Protein AF-A0A164V839-F1 (afdb_monomer_lite)

InterPro domains:
  IPR001932 PPM-type phosphatase-like domain [PS51746] (1-172)
  IPR036457 PPM-type phosphatase-like domain superfamily [SSF81606] (7-172)
  IPR039123 Protein phosphatase PTC7 homolog [PTHR12320] (7-172)

Sequence (172 aa):
LDLAVQVGEDAYFIRENAMGVADGVGGWARSRKHSSDPYTPSARISRGLMHFCSSAFSSSSYPQYLSPPPPHPPDFALPTAESADPESTISEEDGLRVQVAHLGDCALYQFRPGVGLVFRSEEMVHSFNHPVQLGPHSKTTPLNDARPYSIPVRRHDVLVLASDGVSDNLWD

Radius of gyration: 20.82 Å; chains: 1; bounding box: 54×48×58 Å

pLDDT: mean 80.06, std 21.2, range [29.89, 98.25]

Secondary structure (DSSP, 8-state):
--SSEEETTEEEEE-SS-EEEE---GGGGGG-SS---SS-HHHHHHHHHHHHHHHHHTTS---GGGPPPP----------S----TT------S--EEEEEE-SS-EEEEEETTTEEEEEPPP-EEETTEE---STT----HHHHPEEEEEE--TT-EEEEE-HHHHTT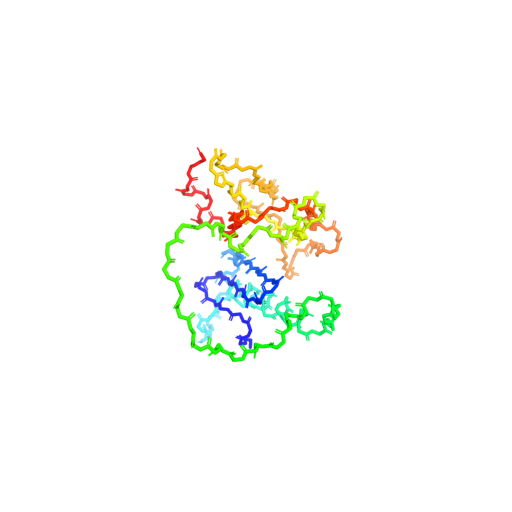---

Foldseek 3Di:
DPQWDFDQLKIKHDDPQDIDIDHQQCVQQVPPPPDPDPHTPSSCVNRVVRNVVSVVVVPDDPPPPPDDPPDDDDDDDDDDDDDDDPPPDDPPDDDDWDKDFAFAAKKKWKQDPPPGTDDIDDGAAPDVSHTGDDDPPHPDDSVPGTDIDTGDDDPPIDIDIGDVVVVVPDDD

Structure (mmCIF, N/CA/C/O backbone):
data_AF-A0A164V839-F1
#
_entry.id   AF-A0A164V839-F1
#
loop_
_atom_site.group_PDB
_atom_site.id
_atom_site.type_symbol
_atom_site.label_atom_id
_atom_site.label_alt_id
_atom_site.label_comp_id
_atom_site.label_asym_id
_atom_site.label_entity_id
_atom_site.label_seq_id
_atom_site.pdbx_PDB_ins_code
_atom_site.Cartn_x
_atom_site.Cartn_y
_atom_site.Cartn_z
_atom_site.occupancy
_atom_site.B_iso_or_equiv
_atom_site.auth_seq_id
_atom_site.auth_comp_id
_atom_site.auth_asym_id
_atom_site.auth_atom_id
_atom_site.pdbx_PDB_model_num
ATOM 1 N N . LEU A 1 1 ? 4.831 -16.517 -9.792 1.00 77.88 1 LEU A N 1
ATOM 2 C CA . LEU A 1 1 ? 4.375 -15.482 -8.839 1.00 77.88 1 LEU A CA 1
ATOM 3 C C . LEU A 1 1 ? 2.868 -15.637 -8.607 1.00 77.88 1 LEU A C 1
ATOM 5 O O . LEU A 1 1 ? 2.085 -14.828 -9.074 1.00 77.88 1 LEU A O 1
ATOM 9 N N . ASP A 1 2 ? 2.435 -16.714 -7.966 1.00 91.06 2 ASP A N 1
ATOM 10 C CA . ASP A 1 2 ? 1.021 -17.083 -7.749 1.00 91.06 2 ASP A CA 1
ATOM 11 C C . ASP A 1 2 ? 0.462 -16.634 -6.386 1.00 91.06 2 ASP A C 1
ATOM 13 O O . ASP A 1 2 ? -0.743 -16.506 -6.229 1.00 91.06 2 ASP A O 1
ATOM 17 N N . LEU A 1 3 ? 1.332 -16.307 -5.427 1.00 94.19 3 LEU A N 1
ATOM 18 C CA . LEU A 1 3 ? 0.947 -15.804 -4.096 1.00 94.19 3 LEU A CA 1
ATOM 19 C C . LEU A 1 3 ? 0.473 -14.335 -4.040 1.00 94.19 3 LEU A C 1
ATOM 21 O O . LEU A 1 3 ? 0.302 -13.800 -2.943 1.00 94.19 3 LEU A O 1
ATOM 25 N N . ALA A 1 4 ? 0.327 -13.676 -5.189 1.00 96.56 4 ALA A N 1
ATOM 26 C CA . ALA A 1 4 ? -0.133 -12.294 -5.300 1.00 96.56 4 ALA A CA 1
ATOM 27 C C . ALA A 1 4 ? -1.030 -12.121 -6.528 1.00 96.56 4 ALA A C 1
ATOM 29 O O . ALA A 1 4 ? -0.784 -12.715 -7.587 1.00 96.56 4 ALA A O 1
ATOM 30 N N . VAL A 1 5 ? -2.039 -11.270 -6.377 1.00 96.69 5 VAL A N 1
ATOM 31 C CA . VAL A 1 5 ? -2.978 -10.885 -7.428 1.00 96.69 5 VAL A CA 1
ATOM 32 C C . VAL A 1 5 ? -2.507 -9.569 -8.025 1.00 96.69 5 VAL A C 1
ATOM 34 O O . VAL A 1 5 ? -2.128 -8.657 -7.299 1.00 96.69 5 VAL A O 1
ATOM 37 N N . GLN A 1 6 ? -2.512 -9.485 -9.351 1.00 95.44 6 GLN A N 1
ATOM 38 C CA . GLN A 1 6 ? -2.150 -8.274 -10.077 1.00 95.44 6 GLN A CA 1
ATOM 39 C C . GLN A 1 6 ? -3.406 -7.644 -10.678 1.00 95.44 6 GLN A C 1
ATOM 41 O O . GLN A 1 6 ? -4.223 -8.356 -11.266 1.00 95.44 6 GLN A O 1
ATOM 46 N N . VAL A 1 7 ? -3.533 -6.324 -10.562 1.00 94.75 7 VAL A N 1
ATOM 47 C CA . VAL A 1 7 ? -4.650 -5.536 -11.092 1.00 94.75 7 VAL A CA 1
ATOM 48 C C . VAL A 1 7 ? -4.065 -4.322 -11.806 1.00 94.75 7 VAL A C 1
ATOM 50 O O . VAL A 1 7 ? -3.633 -3.368 -11.177 1.00 94.75 7 VAL A O 1
ATOM 53 N N . GLY A 1 8 ? -3.999 -4.366 -13.138 1.00 92.81 8 GLY A N 1
ATOM 54 C CA . GLY A 1 8 ? -3.266 -3.344 -13.888 1.00 92.81 8 GLY A CA 1
ATOM 55 C C . GLY A 1 8 ? -1.774 -3.366 -13.539 1.00 92.81 8 GLY A C 1
ATOM 56 O O . GLY A 1 8 ? -1.121 -4.403 -13.716 1.00 92.81 8 GLY A O 1
ATOM 57 N N . GLU A 1 9 ? -1.252 -2.230 -13.072 1.00 94.06 9 GLU A N 1
ATOM 58 C CA . GLU A 1 9 ? 0.125 -2.093 -12.576 1.00 94.06 9 GLU A CA 1
ATOM 59 C C . GLU A 1 9 ? 0.238 -2.305 -11.061 1.00 94.06 9 GLU A C 1
ATOM 61 O O . GLU A 1 9 ? 1.348 -2.517 -10.571 1.00 94.06 9 GLU A O 1
ATOM 66 N N . ASP A 1 10 ? -0.888 -2.386 -10.356 1.00 96.38 10 ASP A N 1
ATOM 67 C CA . ASP A 1 10 ? -0.947 -2.652 -8.923 1.00 96.38 10 ASP A CA 1
ATOM 68 C C . ASP A 1 10 ? -0.903 -4.151 -8.641 1.00 96.38 10 ASP A C 1
ATOM 70 O O . ASP A 1 10 ? -1.227 -5.008 -9.478 1.00 96.38 10 ASP A O 1
ATOM 74 N N . ALA A 1 11 ? -0.546 -4.486 -7.408 1.00 97.56 11 ALA A N 1
ATOM 75 C CA . ALA A 1 11 ? -0.674 -5.833 -6.897 1.00 97.56 11 ALA A CA 1
ATOM 76 C C . ALA A 1 11 ? -1.020 -5.847 -5.413 1.00 97.56 11 ALA A C 1
ATOM 78 O O . ALA A 1 11 ? -0.678 -4.939 -4.660 1.00 97.56 11 ALA A O 1
ATOM 79 N N . TYR A 1 12 ? -1.635 -6.941 -4.976 1.00 98.25 12 TYR A N 1
ATOM 80 C CA . TYR A 1 12 ? -1.892 -7.191 -3.566 1.00 98.25 12 TYR A CA 1
ATOM 81 C C . TYR A 1 12 ? -1.725 -8.671 -3.220 1.00 98.25 12 TYR A C 1
ATOM 83 O O . TYR A 1 12 ? -1.745 -9.555 -4.086 1.00 98.25 12 TYR A O 1
ATOM 91 N N . PHE A 1 13 ? -1.575 -8.955 -1.930 1.00 97.62 13 PHE A N 1
ATOM 92 C CA . PHE A 1 13 ? -1.713 -10.303 -1.387 1.00 97.62 13 PHE A CA 1
ATOM 93 C C . PHE A 1 13 ? -2.571 -10.282 -0.123 1.00 97.62 13 PHE A C 1
ATOM 95 O O . PHE A 1 13 ? -2.627 -9.279 0.588 1.00 97.62 13 PHE A O 1
ATOM 102 N N . ILE A 1 14 ? -3.210 -11.415 0.166 1.00 95.38 14 ILE A N 1
ATOM 103 C CA . ILE A 1 14 ? -3.980 -11.634 1.391 1.00 95.38 14 ILE A CA 1
ATOM 104 C C . ILE A 1 14 ? -3.580 -12.993 1.969 1.00 95.38 14 ILE A C 1
ATOM 106 O O . ILE A 1 14 ? -3.470 -13.987 1.248 1.00 95.38 14 ILE A O 1
ATOM 110 N N . ARG A 1 15 ? -3.351 -13.017 3.278 1.00 92.06 15 ARG A N 1
ATOM 111 C CA . ARG A 1 15 ? -3.155 -14.184 4.140 1.00 92.06 15 ARG A CA 1
ATOM 112 C C . ARG A 1 15 ? -4.068 -14.043 5.352 1.00 92.06 15 ARG A C 1
ATOM 114 O O . ARG A 1 15 ? -4.659 -12.994 5.573 1.00 92.06 15 ARG A O 1
ATOM 121 N N . GLU A 1 16 ? -4.137 -15.095 6.156 1.00 87.88 16 GLU A N 1
ATOM 122 C CA . GLU A 1 16 ? -4.921 -15.107 7.394 1.00 87.88 16 GLU A CA 1
ATOM 123 C C . GLU A 1 16 ? -4.499 -14.002 8.379 1.00 87.88 16 GLU A C 1
ATOM 125 O O . GLU A 1 16 ? -5.345 -13.390 9.020 1.00 87.88 16 GLU A O 1
ATOM 130 N N . ASN A 1 17 ? -3.199 -13.708 8.469 1.00 86.94 17 ASN A N 1
ATOM 131 C CA . ASN A 1 17 ? -2.623 -12.768 9.436 1.00 86.94 17 ASN A CA 1
ATOM 132 C C . ASN A 1 17 ? -1.793 -11.638 8.799 1.00 86.94 17 ASN A C 1
ATOM 134 O O . ASN A 1 17 ? -1.084 -10.925 9.508 1.00 86.94 17 ASN A O 1
ATOM 138 N N . ALA A 1 18 ? -1.828 -11.496 7.474 1.00 93.12 18 ALA A N 1
ATOM 139 C CA . ALA A 1 18 ? -1.048 -10.493 6.759 1.00 93.12 18 ALA A CA 1
ATOM 140 C C . ALA A 1 18 ? -1.706 -10.128 5.430 1.00 93.12 18 ALA A C 1
ATOM 142 O O . ALA A 1 18 ? -2.273 -10.971 4.741 1.00 93.12 18 ALA A O 1
ATOM 143 N N . MET A 1 19 ? -1.563 -8.876 5.025 1.00 96.25 19 MET A N 1
ATOM 144 C CA . MET A 1 19 ? -1.948 -8.405 3.701 1.00 96.25 19 MET A CA 1
ATOM 145 C C . MET A 1 19 ? -0.997 -7.296 3.270 1.00 96.25 19 MET A C 1
ATOM 147 O O . MET A 1 19 ? -0.297 -6.711 4.097 1.00 96.25 19 MET A O 1
ATOM 151 N N . GLY A 1 20 ? -0.966 -7.014 1.976 1.00 97.38 20 GLY A N 1
ATOM 152 C CA . GLY A 1 20 ? -0.152 -5.940 1.429 1.00 97.38 20 GLY A CA 1
ATOM 153 C C . GLY A 1 20 ? -0.699 -5.462 0.099 1.00 97.38 20 GLY A C 1
ATOM 154 O O . GLY A 1 20 ? -1.342 -6.231 -0.617 1.00 97.38 20 GLY A O 1
ATOM 155 N N . VAL A 1 21 ? -0.415 -4.201 -0.208 1.00 98.25 21 VAL A N 1
ATOM 156 C CA . VAL A 1 21 ? -0.673 -3.557 -1.495 1.00 98.25 21 VAL A CA 1
ATOM 157 C C . VAL A 1 21 ? 0.634 -2.946 -1.995 1.00 98.25 21 VAL A C 1
ATOM 159 O O . VAL A 1 21 ? 1.462 -2.507 -1.194 1.00 98.25 21 VAL A O 1
ATOM 162 N N . ALA A 1 22 ? 0.842 -2.961 -3.305 1.00 97.31 22 ALA A N 1
ATOM 163 C CA . ALA A 1 22 ? 1.928 -2.255 -3.961 1.00 97.31 22 ALA A CA 1
ATOM 164 C C . ALA A 1 22 ? 1.429 -1.623 -5.254 1.00 97.31 22 ALA A C 1
ATOM 166 O O . ALA A 1 22 ? 0.850 -2.314 -6.095 1.00 97.31 22 ALA A O 1
ATOM 167 N N . ASP A 1 23 ? 1.735 -0.342 -5.405 1.00 95.69 23 ASP A N 1
ATOM 168 C CA . ASP A 1 23 ? 1.471 0.440 -6.603 1.00 95.69 23 ASP A CA 1
ATOM 169 C C . ASP A 1 23 ? 2.648 0.343 -7.582 1.00 95.69 23 ASP A C 1
ATOM 171 O O . ASP A 1 23 ? 3.826 0.473 -7.214 1.00 95.69 23 ASP A O 1
ATOM 175 N N . GLY A 1 24 ? 2.341 0.041 -8.840 1.00 92.81 24 GLY A N 1
ATOM 176 C CA . GLY A 1 24 ? 3.335 0.009 -9.897 1.00 92.81 24 GLY A CA 1
ATOM 177 C C . GLY A 1 24 ? 3.587 1.398 -10.474 1.00 92.81 24 GLY A C 1
ATOM 178 O O . GLY A 1 24 ? 2.840 1.855 -11.324 1.00 92.81 24 GLY A O 1
ATOM 179 N N . VAL A 1 25 ? 4.750 1.985 -10.178 1.00 86.81 25 VAL A N 1
ATOM 180 C CA . VAL A 1 25 ? 5.162 3.308 -10.691 1.00 86.81 25 VAL A CA 1
ATOM 181 C C . VAL A 1 25 ? 5.056 3.405 -12.224 1.00 86.81 25 VAL A C 1
ATOM 183 O O . VAL A 1 25 ? 5.914 2.894 -12.959 1.00 86.81 25 VAL A O 1
ATOM 186 N N . GLY A 1 26 ? 4.056 4.128 -12.735 1.00 80.00 26 GLY A N 1
ATOM 187 C CA . GLY A 1 26 ? 3.738 4.184 -14.173 1.00 80.00 26 GLY A CA 1
ATOM 188 C C . GLY A 1 26 ? 4.869 4.713 -15.072 1.00 80.00 26 GLY A C 1
ATOM 189 O O . GLY A 1 26 ? 4.946 4.405 -16.266 1.00 80.00 26 GLY A O 1
ATOM 190 N N . GLY A 1 27 ? 5.834 5.446 -14.504 1.00 77.06 27 GLY A N 1
ATOM 191 C CA . GLY A 1 27 ? 7.021 5.928 -15.218 1.00 77.06 27 GLY A CA 1
ATOM 192 C C . GLY A 1 27 ? 7.845 4.824 -15.900 1.00 77.06 27 GLY A C 1
ATOM 193 O O . GLY A 1 27 ? 8.493 5.088 -16.918 1.00 77.06 27 GLY A O 1
ATOM 194 N N . TRP A 1 28 ? 7.804 3.579 -15.406 1.00 74.31 28 TRP A N 1
ATOM 195 C CA . TRP A 1 28 ? 8.570 2.472 -15.997 1.00 74.31 28 TRP A CA 1
ATOM 196 C C . TRP A 1 28 ? 7.842 1.743 -17.134 1.00 74.31 28 TRP A C 1
ATOM 198 O O . TRP A 1 28 ? 8.484 1.023 -17.908 1.00 74.31 28 TRP A O 1
ATOM 208 N N . ALA A 1 29 ? 6.539 1.978 -17.323 1.00 67.12 29 ALA A N 1
ATOM 209 C CA . ALA A 1 29 ? 5.760 1.409 -18.425 1.00 67.12 29 ALA A CA 1
ATOM 210 C C . ALA A 1 29 ? 6.278 1.849 -19.808 1.00 67.12 29 ALA A C 1
ATOM 212 O O . ALA A 1 29 ? 6.193 1.108 -20.793 1.00 67.12 29 ALA A O 1
ATOM 213 N N . ARG A 1 30 ? 6.900 3.036 -19.878 1.00 62.50 30 ARG A N 1
ATOM 214 C CA . ARG A 1 30 ? 7.437 3.642 -21.112 1.00 62.50 30 ARG A CA 1
ATOM 215 C C . ARG A 1 30 ? 8.622 2.889 -21.724 1.00 62.50 30 ARG A C 1
ATOM 217 O O . ARG A 1 30 ? 8.967 3.144 -22.875 1.00 62.50 30 ARG A O 1
ATOM 224 N N . SER A 1 31 ? 9.215 1.934 -21.007 1.00 60.00 31 SER A N 1
ATOM 225 C CA . SER A 1 31 ? 10.328 1.119 -21.514 1.00 60.00 31 SER A CA 1
ATOM 226 C C . SER A 1 31 ? 9.893 -0.031 -22.446 1.00 60.00 31 SER A C 1
ATOM 228 O O . SER A 1 31 ? 10.728 -0.837 -22.858 1.00 60.00 31 SER A O 1
ATOM 230 N N . ARG A 1 32 ? 8.605 -0.118 -22.836 1.00 60.72 32 ARG A N 1
ATOM 231 C CA . ARG A 1 32 ? 8.101 -1.054 -23.867 1.00 60.72 32 ARG A CA 1
ATOM 232 C C . ARG A 1 32 ? 8.626 -0.697 -25.266 1.00 60.72 32 ARG A C 1
ATOM 234 O O . ARG A 1 32 ? 7.883 -0.248 -26.135 1.00 60.72 32 ARG A O 1
ATOM 241 N N . LYS A 1 33 ? 9.898 -0.973 -25.542 1.00 52.22 33 LYS A N 1
ATOM 242 C CA . LYS A 1 33 ? 10.351 -1.186 -26.921 1.00 52.22 33 LYS A CA 1
ATOM 243 C C . LYS A 1 33 ? 10.189 -2.676 -27.237 1.00 52.22 33 LYS A C 1
ATOM 245 O O . LYS A 1 33 ? 10.991 -3.491 -26.807 1.00 52.22 33 LYS A O 1
ATOM 250 N N . HIS A 1 34 ? 9.116 -3.025 -27.950 1.00 54.84 34 HIS A N 1
ATOM 251 C CA . HIS A 1 34 ? 8.899 -4.344 -28.571 1.00 54.84 34 HIS A CA 1
ATOM 252 C C . HIS A 1 34 ? 8.865 -5.589 -27.650 1.00 54.84 34 HIS A C 1
ATOM 254 O O . HIS A 1 34 ? 9.331 -6.651 -28.056 1.00 54.84 34 HIS A O 1
ATOM 260 N N . SER A 1 35 ? 8.281 -5.530 -26.445 1.00 64.00 35 SER A N 1
ATOM 261 C CA . SER A 1 35 ? 8.036 -6.756 -25.658 1.00 64.00 35 SER A CA 1
ATOM 262 C C . SER A 1 35 ? 6.663 -7.366 -25.962 1.00 64.00 35 SER A C 1
ATOM 264 O O . SER A 1 35 ? 5.648 -6.676 -25.865 1.00 64.00 35 SER A O 1
ATOM 266 N N . SER A 1 36 ? 6.614 -8.668 -26.263 1.00 72.81 36 SER A N 1
ATOM 267 C CA . SER A 1 36 ? 5.375 -9.468 -26.314 1.00 72.81 36 SER A CA 1
ATOM 268 C C . SER A 1 36 ? 4.792 -9.769 -24.929 1.00 72.81 36 SER A C 1
ATOM 270 O O . SER A 1 36 ? 3.690 -10.298 -24.826 1.00 72.81 36 SER A O 1
ATOM 272 N N . ASP A 1 37 ? 5.522 -9.431 -23.864 1.00 75.56 37 ASP A N 1
ATOM 273 C CA . ASP A 1 37 ? 5.075 -9.636 -22.493 1.00 75.56 37 ASP A CA 1
ATOM 274 C C . ASP A 1 37 ? 3.836 -8.760 -22.190 1.00 75.56 37 ASP A C 1
ATOM 276 O O . ASP A 1 37 ? 3.849 -7.550 -22.476 1.00 75.56 37 ASP A O 1
ATOM 280 N N . PRO A 1 38 ? 2.750 -9.353 -21.656 1.00 78.25 38 PRO A N 1
ATOM 281 C CA . PRO A 1 38 ? 1.530 -8.623 -21.321 1.00 78.25 38 PRO A CA 1
ATOM 282 C C . PRO A 1 38 ? 1.714 -7.649 -20.149 1.00 78.25 38 PRO A C 1
ATOM 284 O O . PRO A 1 38 ? 0.929 -6.715 -20.018 1.00 78.25 38 PRO A O 1
ATOM 287 N N . TYR A 1 39 ? 2.751 -7.820 -19.327 1.00 83.06 39 TYR A N 1
ATOM 288 C CA . TYR A 1 39 ? 2.984 -7.026 -18.125 1.00 83.06 39 TYR A CA 1
ATOM 289 C C . TYR A 1 39 ? 4.047 -5.946 -18.339 1.00 83.06 39 TYR A C 1
ATOM 291 O O . TYR A 1 39 ? 5.092 -6.180 -18.955 1.00 83.06 39 TYR A O 1
ATOM 299 N N . THR A 1 40 ? 3.797 -4.748 -17.809 1.00 89.06 40 THR A N 1
ATOM 300 C CA . THR A 1 40 ? 4.784 -3.662 -17.776 1.00 89.06 40 THR A CA 1
ATOM 301 C C . THR A 1 40 ? 5.876 -3.958 -16.740 1.00 89.06 40 THR A C 1
ATOM 303 O O . THR A 1 40 ? 5.672 -4.770 -15.833 1.00 89.06 40 THR A O 1
ATOM 306 N N . PRO A 1 41 ? 7.061 -3.325 -16.837 1.00 88.44 41 PRO A N 1
ATOM 307 C CA . PRO A 1 41 ? 8.074 -3.428 -15.787 1.00 88.44 41 PRO A CA 1
ATOM 308 C C . PRO A 1 41 ? 7.543 -3.039 -14.398 1.00 88.44 41 PRO A C 1
ATOM 310 O O . PRO A 1 41 ? 7.870 -3.717 -13.427 1.00 88.44 41 PRO A O 1
ATOM 313 N N . SER A 1 42 ? 6.690 -2.011 -14.324 1.00 91.25 42 SER A N 1
ATOM 314 C CA . SER A 1 42 ? 6.008 -1.568 -13.101 1.00 91.25 42 SER A CA 1
ATOM 315 C C . SER A 1 42 ? 5.171 -2.690 -12.496 1.00 91.25 42 SER A C 1
ATOM 317 O O . SER A 1 42 ? 5.416 -3.094 -11.361 1.00 91.25 42 SER A O 1
ATOM 319 N N . ALA A 1 43 ? 4.300 -3.296 -13.309 1.00 92.75 43 ALA A N 1
ATOM 320 C CA . ALA A 1 43 ? 3.446 -4.406 -12.902 1.00 92.75 43 ALA A CA 1
ATOM 321 C C . ALA A 1 43 ? 4.233 -5.646 -12.437 1.00 92.75 43 ALA A C 1
ATOM 323 O O . ALA A 1 43 ? 3.832 -6.354 -11.513 1.00 92.75 43 ALA A O 1
ATOM 324 N N . ARG A 1 44 ? 5.385 -5.936 -13.064 1.00 91.50 44 ARG A N 1
ATOM 325 C CA . ARG A 1 44 ? 6.240 -7.053 -12.624 1.00 91.50 44 ARG A CA 1
ATOM 326 C C . ARG A 1 44 ? 6.853 -6.793 -11.254 1.00 91.50 44 ARG A C 1
ATOM 328 O O . ARG A 1 44 ? 7.000 -7.738 -10.480 1.00 91.50 44 ARG A O 1
ATOM 335 N N . ILE A 1 45 ? 7.232 -5.549 -10.966 1.00 92.12 45 ILE A N 1
ATOM 336 C CA . ILE A 1 45 ? 7.868 -5.192 -9.698 1.00 92.12 45 ILE A CA 1
ATOM 337 C C . ILE A 1 45 ? 6.844 -5.167 -8.565 1.00 92.12 45 ILE A C 1
ATOM 339 O O . ILE A 1 45 ? 7.101 -5.807 -7.548 1.00 92.12 45 ILE A O 1
ATOM 343 N N . SER A 1 46 ? 5.676 -4.546 -8.752 1.00 95.19 46 SER A N 1
ATOM 344 C CA . SER A 1 46 ? 4.597 -4.560 -7.752 1.00 95.19 46 SER A CA 1
ATOM 345 C C . SER A 1 46 ? 4.154 -5.992 -7.430 1.00 95.19 46 SER A C 1
ATOM 347 O O . SER A 1 46 ? 4.172 -6.416 -6.271 1.00 95.19 46 SER A O 1
ATOM 349 N N . ARG A 1 47 ? 3.875 -6.807 -8.458 1.00 95.69 47 ARG A N 1
ATOM 350 C CA . ARG A 1 47 ? 3.481 -8.212 -8.274 1.00 95.69 47 ARG A CA 1
ATOM 351 C C . ARG A 1 47 ? 4.589 -9.062 -7.663 1.00 95.69 47 ARG A C 1
ATOM 353 O O . ARG A 1 47 ? 4.311 -9.912 -6.818 1.00 95.69 47 ARG A O 1
ATOM 360 N N . GLY A 1 48 ? 5.832 -8.865 -8.098 1.00 95.19 48 GLY A N 1
ATOM 361 C CA . GLY A 1 48 ? 6.999 -9.536 -7.532 1.00 95.19 48 GLY A CA 1
ATOM 362 C C . GLY A 1 48 ? 7.139 -9.242 -6.044 1.00 95.19 48 GLY A C 1
ATOM 363 O O . GLY A 1 48 ? 7.222 -10.176 -5.248 1.00 95.19 48 GLY A O 1
ATOM 364 N N . LEU A 1 49 ? 7.082 -7.962 -5.669 1.00 95.25 49 LEU A N 1
ATOM 365 C CA . LEU A 1 49 ? 7.157 -7.515 -4.282 1.00 95.25 49 LEU A CA 1
ATOM 366 C C . LEU A 1 49 ? 6.074 -8.181 -3.426 1.00 95.25 49 LEU A C 1
ATOM 368 O O . LEU A 1 49 ? 6.401 -8.840 -2.442 1.00 95.25 49 LEU A O 1
ATOM 372 N N . MET A 1 50 ? 4.808 -8.103 -3.840 1.00 96.94 50 MET A N 1
ATOM 373 C CA . MET A 1 50 ? 3.698 -8.706 -3.093 1.00 96.94 50 MET A CA 1
ATOM 374 C C . MET A 1 50 ? 3.806 -10.227 -2.988 1.00 96.94 50 MET A C 1
ATOM 376 O O . MET A 1 50 ? 3.541 -10.793 -1.928 1.00 96.94 50 MET A O 1
ATOM 380 N N . HIS A 1 51 ? 4.255 -10.902 -4.047 1.00 96.12 51 HIS A N 1
ATOM 381 C CA . HIS A 1 51 ? 4.480 -12.344 -4.006 1.00 96.12 51 HIS A CA 1
ATOM 382 C C . HIS A 1 51 ? 5.549 -12.720 -2.975 1.00 96.12 51 HIS A C 1
ATOM 384 O O . HIS A 1 51 ? 5.336 -13.631 -2.172 1.00 96.12 51 HIS A O 1
ATOM 390 N N . PHE A 1 52 ? 6.686 -12.019 -2.974 1.00 94.69 52 PHE A N 1
ATOM 391 C CA . PHE A 1 52 ? 7.774 -12.316 -2.047 1.00 94.69 52 PHE A CA 1
ATOM 392 C C . PHE A 1 52 ? 7.423 -11.940 -0.604 1.00 94.69 52 PHE A C 1
ATOM 394 O O . PHE A 1 52 ? 7.696 -12.740 0.293 1.00 94.69 52 PHE A O 1
ATOM 401 N N . CYS A 1 53 ? 6.7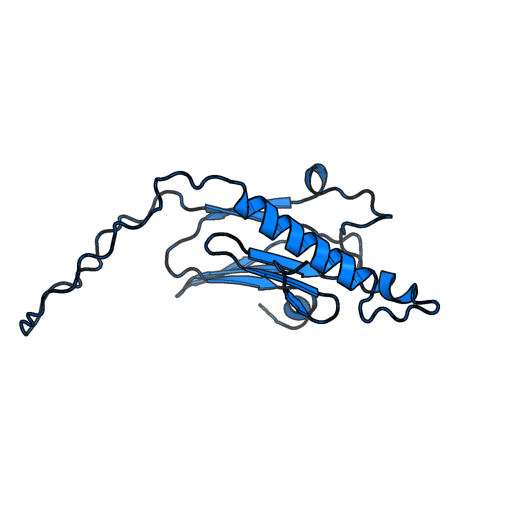25 -10.822 -0.375 1.00 93.69 53 CYS A N 1
ATOM 402 C CA . CYS A 1 53 ? 6.153 -10.494 0.934 1.00 93.69 53 CYS A CA 1
ATOM 403 C C . CYS A 1 53 ? 5.242 -11.624 1.435 1.00 93.69 53 CYS A C 1
ATOM 405 O O . CYS A 1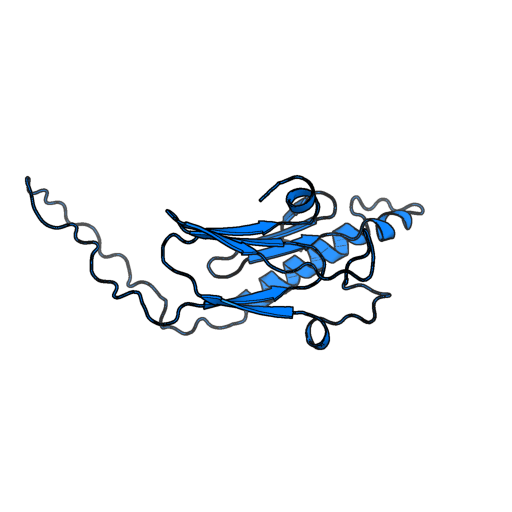 53 ? 5.451 -12.146 2.526 1.00 93.69 53 CYS A O 1
ATOM 407 N N . SER A 1 54 ? 4.304 -12.081 0.603 1.00 94.50 54 SER A N 1
ATOM 408 C CA . SER A 1 54 ? 3.402 -13.195 0.918 1.00 94.50 54 SER A CA 1
ATOM 409 C C . SER A 1 54 ? 4.148 -14.501 1.233 1.00 94.50 54 SER A C 1
ATOM 411 O O . SER A 1 54 ? 3.739 -15.262 2.114 1.00 94.50 54 SER A O 1
ATOM 413 N N . SER A 1 55 ? 5.250 -14.778 0.528 1.00 92.25 55 SER A N 1
ATOM 414 C CA . SER A 1 55 ? 6.079 -15.970 0.758 1.00 92.25 55 SER A CA 1
ATOM 415 C C . SER A 1 55 ? 6.849 -15.920 2.084 1.00 92.25 55 SER A C 1
ATOM 417 O O . SER A 1 55 ? 6.968 -16.941 2.764 1.00 92.25 55 SER A O 1
ATOM 419 N N . ALA A 1 56 ? 7.297 -14.733 2.506 1.00 87.69 56 ALA A N 1
ATOM 420 C CA . ALA A 1 56 ? 8.033 -14.553 3.755 1.00 87.69 56 ALA A CA 1
ATOM 421 C C . ALA A 1 56 ? 7.186 -14.952 4.978 1.00 87.69 56 ALA A C 1
ATOM 423 O O . ALA A 1 56 ? 7.678 -15.653 5.860 1.00 87.69 56 ALA A O 1
ATOM 424 N N . PHE A 1 57 ? 5.890 -14.620 4.979 1.00 79.75 57 PHE A N 1
ATOM 425 C CA . PHE A 1 57 ? 4.958 -14.988 6.056 1.00 79.75 57 PHE A CA 1
ATOM 426 C C . PHE A 1 57 ? 4.628 -16.486 6.124 1.00 79.75 57 PHE A C 1
ATOM 428 O O . PHE A 1 57 ? 4.224 -16.971 7.175 1.00 79.75 57 PHE A O 1
ATOM 435 N N . SER A 1 58 ? 4.845 -17.243 5.043 1.00 64.94 58 SER A N 1
ATOM 436 C CA . SER A 1 58 ? 4.674 -18.708 5.055 1.00 64.94 58 SER A CA 1
ATOM 437 C C . SER A 1 58 ? 5.836 -19.435 5.752 1.00 64.94 58 SER A C 1
ATOM 439 O O . SER A 1 58 ? 5.735 -20.623 6.038 1.00 64.94 58 SER A O 1
ATOM 441 N N . SER A 1 59 ? 6.947 -18.731 6.005 1.00 56.00 59 SER A N 1
ATOM 442 C CA . SER A 1 59 ? 8.202 -19.297 6.528 1.00 56.00 59 SER A CA 1
ATOM 443 C C . SER A 1 59 ? 8.340 -19.137 8.046 1.00 56.00 59 SER A C 1
ATOM 445 O O . SER A 1 59 ? 9.134 -19.821 8.687 1.00 56.00 59 SER A O 1
ATOM 447 N N . SER A 1 60 ? 7.580 -18.213 8.628 1.00 52.44 60 SER A N 1
ATOM 448 C CA . SER A 1 60 ? 7.511 -17.978 10.064 1.00 52.44 60 SER A CA 1
ATOM 449 C C . SER A 1 60 ? 6.561 -18.985 10.705 1.00 52.44 60 SER A C 1
ATOM 451 O O . SER A 1 60 ? 5.346 -18.867 10.563 1.00 52.44 60 SER A O 1
ATOM 453 N N . SER A 1 61 ? 7.115 -19.966 11.424 1.00 44.44 61 SER A N 1
ATOM 454 C CA . SER A 1 61 ? 6.369 -20.790 12.376 1.00 44.44 61 SER A CA 1
ATOM 455 C C . SER A 1 61 ? 5.516 -19.876 13.251 1.00 44.44 61 SER A C 1
ATOM 457 O O . SER A 1 61 ? 6.056 -19.056 13.995 1.00 44.44 61 SER A O 1
ATOM 459 N N . TYR A 1 62 ? 4.195 -19.993 13.139 1.00 46.78 62 TYR A N 1
ATOM 460 C CA . TYR A 1 62 ? 3.259 -19.328 14.034 1.00 46.78 62 TYR A CA 1
ATOM 461 C C . TYR A 1 62 ? 3.721 -19.550 15.486 1.00 46.78 62 TYR A C 1
ATOM 463 O O . TYR A 1 62 ? 3.997 -20.700 15.852 1.00 46.78 62 TYR A O 1
ATOM 471 N N . PRO A 1 63 ? 3.808 -18.519 16.348 1.00 43.81 63 PRO A N 1
ATOM 472 C CA . PRO A 1 63 ? 3.812 -18.788 17.776 1.00 43.81 63 PRO A CA 1
ATOM 473 C C . PRO A 1 63 ? 2.525 -19.569 18.080 1.00 43.81 63 PRO A C 1
ATOM 475 O O . PRO A 1 63 ? 1.430 -19.084 17.805 1.00 43.81 63 PRO A O 1
ATOM 478 N N . GLN A 1 64 ? 2.663 -20.795 18.599 1.00 42.44 64 GLN A N 1
ATOM 479 C CA . GLN A 1 64 ? 1.592 -21.790 18.815 1.00 42.44 64 GLN A CA 1
ATOM 480 C C . GLN A 1 64 ? 0.427 -21.330 19.721 1.00 42.44 64 GLN A C 1
ATOM 482 O O . GLN A 1 64 ? -0.461 -22.113 20.033 1.00 42.44 64 GLN A O 1
ATOM 487 N N . TYR A 1 65 ? 0.396 -20.068 20.142 1.00 45.25 65 TYR A N 1
ATOM 488 C CA . TYR A 1 65 ? -0.607 -19.521 21.051 1.00 45.25 65 TYR A CA 1
ATOM 489 C C . TYR A 1 65 ? -1.890 -19.031 20.362 1.00 45.25 65 TYR A C 1
ATOM 491 O O . TYR A 1 65 ? -2.796 -18.579 21.052 1.00 45.25 65 TYR A O 1
ATOM 499 N N . LEU A 1 66 ? -1.987 -19.113 19.029 1.00 48.66 66 LEU A N 1
ATOM 500 C CA . LEU A 1 66 ? -3.162 -18.659 18.267 1.00 48.66 66 LEU A CA 1
ATOM 501 C C . LEU A 1 66 ? -3.902 -19.776 17.518 1.00 48.66 66 LEU A C 1
ATOM 503 O O . LEU A 1 66 ? -4.805 -19.485 16.741 1.00 48.66 66 LEU A O 1
ATOM 507 N N . SER A 1 67 ? -3.557 -21.049 17.727 1.00 41.53 67 SER A N 1
ATOM 508 C CA . SER A 1 67 ? -4.359 -22.142 17.170 1.00 41.53 67 SER A CA 1
ATOM 509 C C . SER A 1 67 ? -5.698 -22.219 17.920 1.00 41.53 67 SER A C 1
ATOM 511 O O . SER A 1 67 ? -5.676 -22.477 19.126 1.00 41.53 67 SER A O 1
ATOM 513 N N . PRO A 1 68 ? -6.859 -22.008 17.268 1.00 47.53 68 PRO A N 1
ATOM 514 C CA . PRO A 1 68 ? -8.139 -22.255 17.919 1.00 47.53 68 PRO A CA 1
ATOM 515 C C . PRO A 1 68 ? -8.231 -23.744 18.299 1.00 47.53 68 PRO A C 1
ATOM 517 O O . PRO A 1 68 ? -7.738 -24.595 17.546 1.00 47.53 68 PRO A O 1
ATOM 520 N N . PRO A 1 69 ? -8.822 -24.093 19.459 1.00 41.31 69 PRO A N 1
ATOM 521 C CA . PRO A 1 69 ? -9.017 -25.491 19.820 1.00 41.31 69 PRO A CA 1
ATOM 522 C C . PRO A 1 69 ? -9.872 -26.192 18.749 1.00 41.31 69 PRO A C 1
ATOM 524 O O . PRO A 1 69 ? -10.716 -25.547 18.118 1.00 41.31 69 PRO A O 1
ATOM 527 N N . PRO A 1 70 ? -9.653 -27.498 18.509 1.00 38.62 70 PRO A N 1
ATOM 528 C CA . PRO A 1 70 ? -10.375 -28.229 17.476 1.00 38.62 70 PRO A CA 1
ATOM 529 C C . PRO A 1 70 ? -11.893 -28.145 17.711 1.00 38.62 70 PRO A C 1
ATOM 531 O O . PRO A 1 70 ? -12.332 -28.167 18.864 1.00 38.62 70 PRO A O 1
ATOM 534 N N . PRO A 1 71 ? -12.707 -28.062 16.643 1.00 44.09 71 PRO A N 1
ATOM 535 C CA . PRO A 1 71 ? -14.150 -27.946 16.778 1.00 44.09 71 PRO A CA 1
ATOM 536 C C . PRO A 1 71 ? -14.705 -29.224 17.411 1.00 44.09 71 PRO A C 1
ATOM 538 O O . PRO A 1 71 ? 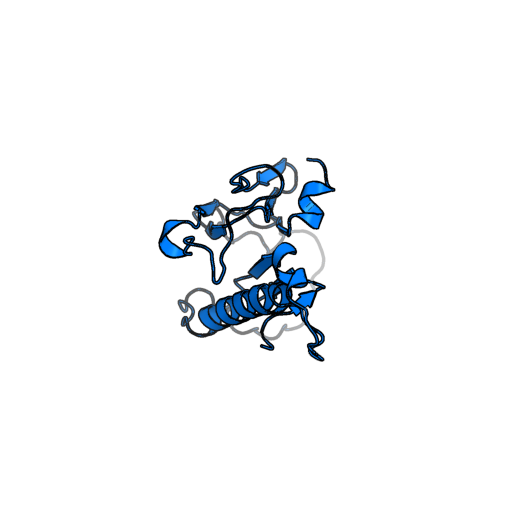-14.675 -30.300 16.812 1.00 44.09 71 PRO A O 1
ATOM 541 N N . HIS A 1 72 ? -15.215 -29.110 18.635 1.00 37.88 72 HIS A N 1
ATOM 542 C CA . HIS A 1 72 ? -16.084 -30.133 19.202 1.00 37.88 72 HIS A CA 1
ATOM 543 C C . HIS A 1 72 ? -17.395 -30.165 18.391 1.00 37.88 72 HIS A C 1
ATOM 545 O O . HIS A 1 72 ? -17.906 -29.101 18.029 1.00 37.88 72 HIS A O 1
ATOM 551 N N . PRO A 1 73 ? -17.942 -31.348 18.061 1.00 37.69 73 PRO A N 1
ATOM 552 C CA . PRO A 1 73 ? -19.183 -31.439 17.299 1.00 37.69 73 PRO A CA 1
ATOM 553 C C . PRO A 1 73 ? -20.366 -30.899 18.126 1.00 37.69 73 PRO A C 1
ATOM 555 O O . PRO A 1 73 ? -20.395 -31.113 19.341 1.00 37.69 73 PRO A O 1
ATOM 558 N N . PRO A 1 74 ? -21.343 -30.213 17.503 1.00 43.12 74 PRO A N 1
ATOM 559 C CA . PRO A 1 74 ? -22.488 -29.670 18.217 1.00 43.12 74 PRO A CA 1
ATOM 560 C C . PRO A 1 74 ? -23.466 -30.804 18.527 1.00 43.12 74 PRO A C 1
ATOM 562 O O . PRO A 1 74 ? -24.076 -31.364 17.615 1.00 43.12 74 PRO A O 1
ATOM 565 N N . ASP A 1 75 ? -23.623 -31.140 19.805 1.00 35.12 75 ASP A N 1
ATOM 566 C CA . ASP A 1 75 ? -24.740 -31.974 20.235 1.00 35.12 75 ASP A CA 1
ATOM 567 C C . ASP A 1 75 ? -26.000 -31.101 20.317 1.00 35.12 75 ASP A C 1
ATOM 569 O O . ASP A 1 75 ? -26.041 -30.060 20.977 1.00 35.12 75 ASP A O 1
ATOM 573 N N . PHE A 1 76 ? -27.013 -31.508 19.560 1.00 42.81 76 PHE A N 1
ATOM 574 C CA . PHE A 1 76 ? -28.297 -30.838 19.411 1.00 42.81 76 PHE A CA 1
ATOM 575 C C . PHE A 1 76 ? -29.082 -30.875 20.731 1.00 42.81 76 PHE A C 1
ATOM 577 O O . PHE A 1 76 ? -29.608 -31.917 21.116 1.00 42.81 76 PHE A O 1
ATOM 584 N N . ALA A 1 77 ? -29.264 -29.722 21.373 1.00 29.89 77 ALA A N 1
ATOM 585 C CA . ALA A 1 77 ? -30.399 -29.476 22.259 1.00 29.89 77 ALA A CA 1
ATOM 586 C C . ALA A 1 77 ? -30.692 -27.971 22.304 1.00 29.89 77 ALA A C 1
ATOM 588 O O . ALA A 1 77 ? -29.891 -27.189 22.803 1.00 29.89 77 ALA A O 1
ATOM 589 N N . LEU A 1 78 ? -31.846 -27.562 21.774 1.00 39.19 78 LEU A N 1
ATOM 590 C CA . LEU A 1 78 ? -32.398 -26.227 22.001 1.00 39.19 78 LEU A CA 1
ATOM 591 C C . LEU A 1 78 ? -33.089 -26.201 23.372 1.00 39.19 78 LEU A C 1
ATOM 593 O O . LEU A 1 78 ? -33.969 -27.035 23.604 1.00 39.19 78 LEU A O 1
ATOM 597 N N . PRO A 1 79 ? -32.812 -25.192 24.213 1.00 31.70 79 PRO A N 1
ATOM 598 C CA . PRO A 1 79 ? -33.820 -24.658 25.109 1.00 31.70 79 PRO A CA 1
ATOM 599 C C . PRO A 1 79 ? -34.114 -23.185 24.808 1.00 31.70 79 PRO A C 1
ATOM 601 O O . PRO A 1 79 ? -33.248 -22.356 24.549 1.00 31.70 79 PRO A O 1
ATOM 604 N N . THR A 1 80 ? -35.407 -22.909 24.844 1.00 34.69 80 THR A N 1
ATOM 605 C CA . THR A 1 80 ? -36.102 -21.627 24.783 1.00 34.69 80 THR A CA 1
ATOM 606 C C . THR A 1 80 ? -35.743 -20.646 25.904 1.00 34.69 80 THR A C 1
ATOM 608 O O . THR A 1 80 ? -35.611 -21.054 27.053 1.00 34.69 80 THR A O 1
ATOM 611 N N . ALA A 1 81 ? -35.832 -19.361 25.537 1.00 38.19 81 ALA A N 1
ATOM 612 C CA . ALA A 1 81 ? -36.121 -18.172 26.350 1.00 38.19 81 ALA A CA 1
ATOM 613 C C . ALA A 1 81 ? -35.007 -17.582 27.242 1.00 38.19 81 ALA A C 1
ATOM 615 O O . ALA A 1 81 ? -34.462 -18.244 28.114 1.00 38.19 81 ALA A O 1
ATOM 616 N N . GLU A 1 82 ? -34.763 -16.285 26.997 1.00 43.28 82 GLU A N 1
ATOM 617 C CA . GLU A 1 82 ? -34.149 -15.258 27.856 1.00 43.28 82 GLU A CA 1
ATOM 618 C C . GLU A 1 82 ? -33.057 -15.710 28.833 1.00 43.28 82 GLU A C 1
ATOM 620 O O . GLU A 1 82 ? -33.344 -16.125 29.951 1.00 43.28 82 GLU A O 1
ATOM 625 N N . SER A 1 83 ? -31.793 -15.503 28.452 1.00 40.47 83 SER A N 1
ATOM 626 C CA . SER A 1 83 ? -30.737 -14.861 29.261 1.00 40.47 83 SER A CA 1
ATOM 627 C C . SER A 1 83 ? -29.341 -15.265 28.776 1.00 40.47 83 SER A C 1
ATOM 629 O O . SER A 1 83 ? -29.086 -16.429 28.491 1.00 40.47 83 SER A O 1
ATOM 631 N N . ALA A 1 84 ? -28.451 -14.269 28.753 1.00 37.62 84 ALA A N 1
ATOM 632 C CA . ALA A 1 84 ? -27.008 -14.339 28.517 1.00 37.62 84 ALA A CA 1
ATOM 633 C C . ALA A 1 84 ? -26.557 -14.651 27.077 1.00 37.62 84 ALA A C 1
ATOM 635 O O . ALA A 1 84 ? -26.509 -15.800 26.647 1.00 37.62 84 ALA A O 1
ATOM 636 N N . ASP A 1 85 ? -26.120 -13.602 26.372 1.00 40.78 85 ASP A N 1
ATOM 637 C CA . ASP A 1 85 ? -25.169 -13.719 25.266 1.00 40.78 85 ASP A CA 1
ATOM 638 C C . ASP A 1 85 ? -23.941 -14.518 25.751 1.00 40.78 85 ASP A C 1
ATOM 640 O O . ASP A 1 85 ? -23.248 -14.068 26.667 1.00 40.78 85 ASP A O 1
ATOM 644 N N . PRO A 1 86 ? -23.622 -15.691 25.178 1.00 41.66 86 PRO A N 1
ATOM 645 C CA . PRO A 1 86 ? -22.468 -16.480 25.604 1.00 41.66 86 PRO A CA 1
ATOM 646 C C . PRO A 1 86 ? -21.146 -15.986 24.985 1.00 41.66 86 PRO A C 1
ATOM 648 O O . PRO A 1 86 ? -20.133 -16.673 25.071 1.00 41.66 86 PRO A O 1
ATOM 651 N N . GLU A 1 87 ? -21.120 -14.799 24.371 1.00 44.69 87 GLU A N 1
ATOM 652 C CA . GLU A 1 87 ? -19.942 -14.252 23.678 1.00 44.69 87 GLU A CA 1
ATOM 653 C C . GLU A 1 87 ? -19.193 -13.179 24.492 1.00 44.69 87 GLU A C 1
ATOM 655 O O . GLU A 1 87 ? -18.379 -12.417 23.970 1.00 44.69 87 GLU A O 1
ATOM 660 N N . SER A 1 88 ? -19.435 -13.122 25.803 1.00 43.41 88 SER A N 1
ATOM 661 C CA . SER A 1 88 ? -18.826 -12.147 26.708 1.00 43.41 88 SER A CA 1
ATOM 662 C C . SER A 1 88 ? -17.747 -12.755 27.609 1.00 43.41 88 SER A C 1
ATOM 664 O O . SER A 1 88 ? -17.834 -12.634 28.827 1.00 43.41 88 SER A O 1
ATOM 666 N N . THR A 1 89 ? -16.716 -13.415 27.073 1.00 41.81 89 THR A N 1
ATOM 667 C CA . THR A 1 89 ? -15.429 -13.567 27.796 1.00 41.81 89 THR A CA 1
ATOM 668 C C . THR A 1 89 ? -14.270 -13.812 26.826 1.00 41.81 89 THR A C 1
ATOM 670 O O . THR A 1 89 ? -13.633 -14.860 26.820 1.00 41.81 89 THR A O 1
ATOM 673 N N . ILE A 1 90 ? -13.943 -12.809 26.016 1.00 43.22 90 ILE A N 1
ATOM 674 C CA . ILE A 1 90 ? -12.529 -12.516 25.781 1.00 43.22 90 ILE A CA 1
ATOM 675 C C . ILE A 1 90 ? -12.350 -11.142 26.400 1.00 43.22 90 ILE A C 1
ATOM 677 O O . ILE A 1 90 ? -12.932 -10.168 25.931 1.00 43.22 90 ILE A O 1
ATOM 681 N N . SER A 1 91 ? -11.636 -11.087 27.518 1.00 41.59 91 SER A N 1
ATOM 682 C CA . SER A 1 91 ? -11.155 -9.845 28.111 1.00 41.59 91 SER A CA 1
ATOM 683 C C . SER A 1 91 ? -10.148 -9.218 27.143 1.00 41.59 91 SER A C 1
ATOM 685 O O . SER A 1 91 ? -8.939 -9.382 27.284 1.00 41.59 91 SER A O 1
ATOM 687 N N . GLU A 1 92 ? -10.659 -8.594 26.088 1.00 54.22 92 GLU A N 1
ATOM 688 C CA . GLU A 1 92 ? -9.906 -7.752 25.175 1.00 54.22 92 GLU A CA 1
ATOM 689 C C . GLU A 1 92 ? -9.771 -6.385 25.822 1.00 54.22 92 GLU A C 1
ATOM 691 O O . GLU A 1 92 ? -10.767 -5.685 25.903 1.00 54.22 92 GLU A O 1
ATOM 696 N N . GLU A 1 93 ? -8.586 -6.016 26.299 1.00 54.78 93 GLU A N 1
ATOM 697 C CA . GLU A 1 93 ? -8.117 -4.617 26.345 1.00 54.78 93 GLU A CA 1
ATOM 698 C C . GLU A 1 93 ? -6.655 -4.546 26.825 1.00 54.78 93 GLU A C 1
ATOM 700 O O . GLU A 1 93 ? -6.284 -3.659 27.576 1.00 54.78 93 GLU A O 1
ATOM 705 N N . ASP A 1 94 ? -5.783 -5.445 26.352 1.00 50.28 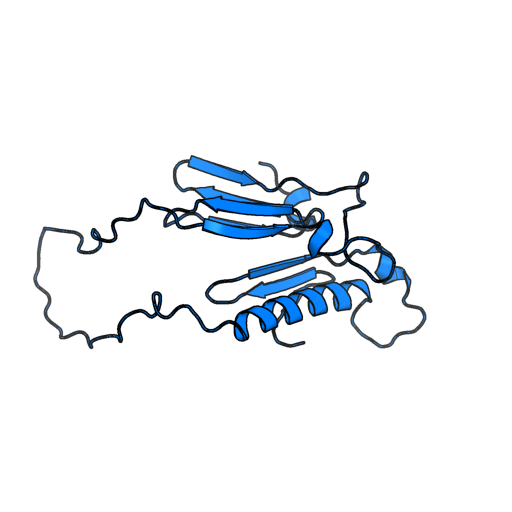94 ASP A N 1
ATOM 706 C CA . ASP A 1 94 ? -4.337 -5.202 26.432 1.00 50.28 94 ASP A CA 1
ATOM 707 C C . ASP A 1 94 ? -3.616 -5.712 25.172 1.00 50.28 94 ASP A C 1
ATOM 709 O O . ASP A 1 94 ? -3.293 -6.888 25.018 1.00 50.28 94 ASP A O 1
ATOM 713 N N . GLY A 1 95 ? -3.330 -4.789 24.249 1.00 69.69 95 GLY A N 1
ATOM 714 C CA . GLY A 1 95 ? -2.081 -4.846 23.486 1.00 69.69 95 GLY A CA 1
ATOM 715 C C . GLY A 1 95 ? -2.059 -5.497 22.099 1.00 69.69 95 GLY A C 1
ATOM 716 O O . GLY A 1 95 ? -0.955 -5.647 21.572 1.00 69.69 95 GLY A O 1
ATOM 717 N N . LEU A 1 96 ? -3.184 -5.841 21.455 1.00 87.19 96 LEU A N 1
ATOM 718 C CA . LEU A 1 96 ? -3.118 -6.283 20.052 1.00 87.19 96 LEU A CA 1
ATOM 719 C C . LEU A 1 96 ? -2.724 -5.108 19.145 1.00 87.19 96 LEU A C 1
ATOM 721 O O . LEU A 1 96 ? -3.358 -4.050 19.140 1.00 87.19 96 LEU A O 1
ATOM 725 N N . ARG A 1 97 ? -1.649 -5.296 18.376 1.00 92.94 97 ARG A N 1
ATOM 726 C CA . ARG A 1 97 ? -1.111 -4.279 17.470 1.00 92.94 97 ARG A CA 1
ATOM 727 C C . ARG A 1 97 ? -0.848 -4.874 16.101 1.00 92.94 97 ARG A C 1
ATOM 729 O O . ARG A 1 97 ? -0.247 -5.941 15.996 1.00 92.94 97 ARG A O 1
ATOM 736 N N . VAL A 1 98 ? -1.225 -4.141 15.063 1.00 93.50 98 VAL A N 1
ATOM 737 C CA . VAL A 1 98 ? -0.837 -4.448 13.686 1.00 93.50 98 VAL A CA 1
ATOM 738 C C . VAL A 1 98 ? 0.472 -3.735 13.382 1.00 93.50 98 VAL A C 1
ATOM 740 O O . VAL A 1 98 ? 0.596 -2.526 13.582 1.00 93.50 98 VAL A O 1
ATOM 743 N N . GLN A 1 99 ? 1.461 -4.507 12.939 1.00 95.44 99 GLN A N 1
ATOM 744 C CA . GLN A 1 99 ? 2.753 -3.986 12.507 1.00 95.44 99 GLN A CA 1
ATOM 745 C C . GLN A 1 99 ? 2.700 -3.708 11.010 1.00 95.44 99 GLN A C 1
ATOM 747 O O . GLN A 1 99 ? 2.284 -4.565 10.231 1.00 95.44 99 GLN A O 1
ATOM 752 N N . VAL A 1 100 ? 3.134 -2.518 10.615 1.00 96.12 100 VAL A N 1
ATOM 753 C CA . VAL A 1 100 ? 3.074 -2.053 9.230 1.00 96.12 100 VAL A CA 1
ATOM 754 C C . VAL A 1 100 ? 4.441 -1.524 8.842 1.00 96.12 100 VAL A C 1
ATOM 756 O O . VAL A 1 100 ? 5.022 -0.717 9.565 1.00 96.12 100 VAL A O 1
ATOM 759 N N . ALA A 1 101 ? 4.932 -1.951 7.684 1.00 96.38 101 ALA A N 1
ATOM 760 C CA . ALA A 1 101 ? 6.025 -1.289 6.989 1.00 96.38 101 ALA A CA 1
ATOM 761 C C . ALA A 1 101 ? 5.417 -0.527 5.810 1.00 96.38 101 ALA A C 1
ATOM 763 O O . ALA A 1 101 ? 4.902 -1.144 4.878 1.00 96.38 101 ALA A O 1
ATOM 764 N N . HIS A 1 102 ? 5.429 0.800 5.884 1.00 97.06 102 HIS A N 1
ATOM 765 C CA . HIS A 1 102 ? 4.825 1.673 4.886 1.00 97.06 102 HIS A CA 1
ATOM 766 C C . HIS A 1 102 ? 5.907 2.382 4.063 1.00 97.06 102 HIS A C 1
ATOM 768 O O . HIS A 1 102 ? 6.938 2.782 4.601 1.00 97.06 102 HIS A O 1
ATOM 774 N N . LEU A 1 103 ? 5.695 2.507 2.757 1.00 96.75 103 LEU A N 1
ATOM 775 C CA . LEU A 1 103 ? 6.601 3.192 1.844 1.00 96.75 103 LEU A CA 1
ATOM 776 C C . LEU A 1 103 ? 5.798 3.723 0.653 1.00 96.75 103 LEU A C 1
ATOM 778 O O . LEU A 1 103 ? 5.023 2.968 0.069 1.00 96.75 103 LEU A O 1
ATOM 782 N N . GLY A 1 104 ? 6.032 4.978 0.282 1.00 96.38 104 GLY A N 1
ATOM 783 C CA . GLY A 1 104 ? 5.338 5.643 -0.820 1.00 96.38 104 GLY A CA 1
ATOM 784 C C . GLY A 1 104 ? 4.033 6.296 -0.384 1.00 96.38 104 GLY A C 1
ATOM 785 O O . GLY A 1 104 ? 3.897 6.738 0.752 1.00 96.38 104 GLY A O 1
ATOM 786 N N . ASP A 1 105 ? 3.093 6.384 -1.307 1.00 95.56 105 ASP A N 1
ATOM 787 C CA . ASP A 1 105 ? 1.824 7.112 -1.209 1.00 95.56 105 ASP A CA 1
ATOM 788 C C . ASP A 1 105 ? 0.592 6.197 -1.237 1.00 95.56 105 ASP A C 1
ATOM 790 O O . ASP A 1 105 ? -0.539 6.669 -1.241 1.00 95.56 105 ASP A O 1
ATOM 794 N N . CYS A 1 106 ? 0.786 4.878 -1.132 1.00 96.56 106 CYS A N 1
ATOM 795 C CA . CYS A 1 106 ? -0.298 3.989 -0.716 1.00 96.56 106 CYS A CA 1
ATOM 796 C C . CYS A 1 106 ? -0.859 4.430 0.651 1.00 96.56 106 CYS A C 1
ATOM 798 O O . CYS A 1 106 ? -0.149 4.970 1.497 1.00 96.56 106 CYS A O 1
ATOM 800 N N . ALA A 1 107 ? -2.118 4.126 0.934 1.00 96.06 107 ALA A N 1
ATOM 801 C CA . ALA A 1 107 ? -2.759 4.533 2.176 1.00 96.06 107 ALA A CA 1
ATOM 802 C C . ALA A 1 107 ? -3.167 3.332 3.035 1.00 96.06 107 ALA A C 1
ATOM 804 O O . ALA A 1 107 ? -3.650 2.311 2.542 1.00 96.06 107 ALA A O 1
ATOM 805 N N . LEU A 1 108 ? -2.996 3.480 4.349 1.00 96.88 108 LEU A N 1
ATOM 806 C CA . LEU A 1 108 ? -3.608 2.635 5.366 1.00 96.88 108 LEU A CA 1
ATOM 807 C C . LEU A 1 108 ? -4.606 3.462 6.169 1.00 96.88 108 LEU A C 1
ATOM 809 O O . LEU A 1 108 ? -4.212 4.425 6.822 1.00 96.88 108 LEU A O 1
ATOM 813 N N . TYR A 1 109 ? -5.861 3.028 6.185 1.00 96.81 109 TYR A N 1
ATOM 814 C CA . TYR A 1 109 ? -6.922 3.594 7.010 1.00 96.81 109 TYR A CA 1
ATOM 815 C C . TYR A 1 109 ? -7.346 2.604 8.096 1.00 96.81 109 TYR A C 1
ATOM 817 O O . TYR A 1 109 ? -7.444 1.402 7.849 1.00 96.81 109 TYR A O 1
ATOM 825 N N . GLN A 1 110 ? -7.653 3.118 9.283 1.00 96.94 110 GLN A N 1
ATOM 826 C CA . GLN A 1 110 ? -8.317 2.385 10.357 1.00 96.94 110 GLN A CA 1
ATOM 827 C C . GLN A 1 110 ? -9.641 3.069 10.672 1.00 96.94 110 GLN A C 1
ATOM 829 O O . GLN A 1 110 ? -9.666 4.218 11.121 1.00 96.94 110 GLN A O 1
ATOM 834 N N . PHE A 1 111 ? -10.734 2.339 10.499 1.00 96.75 111 PHE A N 1
ATOM 835 C CA . PHE A 1 111 ? -12.064 2.773 10.896 1.00 96.75 111 PHE A CA 1
ATOM 836 C C . PHE A 1 111 ? -12.517 2.007 12.128 1.00 96.75 111 PHE A C 1
ATOM 838 O O . PHE A 1 111 ? -12.366 0.788 12.207 1.00 96.75 111 PHE A O 1
ATOM 845 N N . ARG A 1 112 ? -13.114 2.725 13.076 1.00 95.94 112 ARG A N 1
ATOM 846 C CA . ARG A 1 112 ? -13.695 2.147 14.284 1.00 95.94 112 ARG A CA 1
ATOM 847 C C . ARG A 1 112 ? -15.200 2.407 14.318 1.00 95.94 112 ARG A C 1
ATOM 849 O O . ARG A 1 112 ? -15.605 3.573 14.251 1.00 95.94 112 ARG A O 1
ATOM 856 N N . PRO A 1 113 ? -16.039 1.364 14.458 1.00 94.50 113 PRO A N 1
ATOM 857 C CA . PRO A 1 113 ? -17.482 1.530 14.590 1.00 94.50 113 PRO A CA 1
ATOM 858 C C . PRO A 1 113 ? -17.850 2.530 15.694 1.00 94.50 113 PRO A C 1
ATOM 860 O O . PRO A 1 113 ? -17.290 2.500 16.788 1.00 94.50 113 PRO A O 1
ATOM 863 N N . GLY A 1 114 ? -18.765 3.451 15.384 1.00 95.31 114 GLY A N 1
ATOM 864 C CA . GLY A 1 114 ? -19.199 4.516 16.297 1.00 95.31 114 GLY A CA 1
ATOM 865 C C . GLY A 1 114 ? -18.226 5.693 16.459 1.00 95.31 114 GLY A C 1
ATOM 866 O O . GLY A 1 114 ? -18.621 6.704 17.030 1.00 95.31 114 GLY A O 1
ATOM 867 N N . VAL A 1 115 ? -16.994 5.598 15.943 1.00 95.06 115 VAL A N 1
ATOM 868 C CA . VAL A 1 115 ? -15.998 6.687 15.983 1.00 95.06 115 VAL A CA 1
ATOM 869 C C . VAL A 1 115 ? -15.710 7.244 14.587 1.00 95.06 115 VAL A C 1
ATOM 871 O O . VAL A 1 115 ? -15.584 8.453 14.435 1.00 95.06 115 VAL A O 1
ATOM 874 N N . GLY A 1 116 ? -15.645 6.388 13.564 1.00 95.31 116 GLY A N 1
ATOM 875 C CA . GLY A 1 116 ? -15.247 6.773 12.207 1.00 95.31 116 GLY A CA 1
ATOM 876 C C . GLY A 1 116 ? -13.763 6.509 11.951 1.00 95.31 116 GLY A C 1
ATOM 877 O O . GLY A 1 116 ? -13.228 5.504 12.424 1.00 95.31 116 GLY A O 1
ATOM 878 N N . LEU A 1 117 ? -13.108 7.377 11.178 1.00 95.50 117 LEU A N 1
ATOM 879 C CA . LEU A 1 117 ? -11.680 7.277 10.866 1.00 95.50 117 LEU A CA 1
ATOM 880 C C . LEU A 1 117 ? -10.839 7.611 12.108 1.00 95.50 117 LEU A C 1
ATOM 882 O O . LEU A 1 117 ? -10.916 8.719 12.633 1.00 95.50 117 LEU A O 1
ATOM 886 N N . VAL A 1 118 ? -10.032 6.658 12.583 1.00 96.00 118 VAL A N 1
ATOM 887 C CA . VAL A 1 118 ? -9.178 6.833 13.776 1.00 96.00 118 VAL A CA 1
ATOM 888 C C . VAL A 1 118 ? -7.687 6.898 13.457 1.00 96.00 118 VAL A C 1
ATOM 890 O O . VAL A 1 118 ? -6.915 7.403 14.270 1.00 96.00 118 VAL A O 1
ATOM 893 N N . PHE A 1 119 ? -7.270 6.401 12.292 1.00 96.00 119 PHE A N 1
ATOM 894 C CA . PHE A 1 119 ? -5.892 6.498 11.819 1.00 96.00 119 PHE A CA 1
ATOM 895 C C . PHE A 1 119 ? -5.846 6.489 10.289 1.00 96.00 119 PHE A C 1
ATOM 897 O O . PHE A 1 119 ? -6.553 5.706 9.655 1.00 96.00 119 PHE A O 1
ATOM 904 N N . ARG A 1 120 ? -4.968 7.320 9.721 1.00 96.00 120 ARG A N 1
ATOM 905 C CA . ARG A 1 120 ? -4.538 7.300 8.319 1.00 96.00 120 ARG A CA 1
ATOM 906 C C . ARG A 1 120 ? -3.010 7.362 8.297 1.00 96.00 120 ARG A C 1
ATOM 908 O O . ARG A 1 120 ? -2.430 8.132 9.064 1.00 96.00 120 ARG A O 1
ATOM 915 N N . SER A 1 121 ? -2.354 6.568 7.453 1.00 96.25 121 SER A N 1
ATOM 916 C CA . SER A 1 121 ? -0.912 6.717 7.230 1.00 96.25 121 SER A CA 1
ATOM 917 C C . SER A 1 121 ? -0.589 8.065 6.583 1.00 96.25 121 SER A C 1
ATOM 919 O O . SER A 1 121 ? -1.397 8.658 5.870 1.00 96.25 121 SER A O 1
ATOM 921 N N . GLU A 1 122 ? 0.617 8.554 6.838 1.00 94.94 122 GLU A N 1
ATOM 922 C CA . GLU A 1 122 ? 1.132 9.745 6.170 1.00 94.94 122 GLU A CA 1
ATOM 923 C C . GLU A 1 122 ? 1.830 9.327 4.878 1.00 94.94 122 GLU A C 1
ATOM 925 O O . GLU A 1 122 ? 2.708 8.462 4.919 1.00 94.94 122 GLU A O 1
ATOM 930 N N . GLU A 1 123 ? 1.477 9.975 3.771 1.00 94.38 123 GLU A N 1
ATOM 931 C CA . GLU A 1 123 ? 2.115 9.773 2.470 1.00 94.38 123 GLU A CA 1
ATOM 932 C C . GLU A 1 123 ? 3.607 10.117 2.513 1.00 94.38 123 GLU A C 1
ATOM 934 O O . GLU A 1 123 ? 4.047 11.088 3.140 1.00 94.38 123 GLU A O 1
ATOM 939 N N . MET A 1 124 ? 4.400 9.327 1.797 1.00 95.81 124 MET A N 1
ATOM 940 C CA . MET A 1 124 ? 5.839 9.505 1.682 1.00 95.81 124 MET A CA 1
ATOM 941 C C . MET A 1 124 ? 6.180 9.923 0.256 1.00 95.81 124 MET A C 1
ATOM 943 O O . MET A 1 124 ? 6.402 9.085 -0.616 1.00 95.81 124 MET A O 1
ATOM 947 N N . VAL A 1 125 ? 6.259 11.235 0.031 1.00 93.25 125 VAL A N 1
ATOM 948 C CA . VAL A 1 125 ? 6.529 11.836 -1.283 1.00 93.25 125 VAL A CA 1
ATOM 949 C C . VAL A 1 125 ? 7.779 12.712 -1.268 1.00 93.25 125 VAL A C 1
ATOM 951 O O . VAL A 1 125 ? 8.110 13.354 -0.271 1.00 93.25 125 VAL A O 1
ATOM 954 N N . HIS A 1 126 ? 8.485 12.761 -2.395 1.00 90.00 126 HIS A N 1
ATOM 955 C CA . HIS A 1 126 ? 9.568 13.720 -2.625 1.00 90.00 126 HIS A CA 1
ATOM 956 C C . HIS A 1 126 ? 9.035 15.055 -3.162 1.00 90.00 126 HIS A C 1
ATOM 958 O O . HIS A 1 126 ? 9.535 16.122 -2.812 1.00 90.00 126 HIS A O 1
ATOM 964 N N . SER A 1 127 ? 8.032 14.986 -4.038 1.00 90.44 127 SER A N 1
ATOM 965 C CA . SER A 1 127 ? 7.321 16.123 -4.625 1.00 90.44 127 SER A CA 1
ATOM 966 C C . SER A 1 127 ? 5.977 15.645 -5.185 1.00 90.44 127 SER A C 1
ATOM 968 O O . SER A 1 127 ? 5.689 14.452 -5.125 1.00 90.44 127 SER A O 1
ATOM 970 N N . PHE A 1 128 ? 5.168 16.555 -5.734 1.00 87.19 128 PHE A N 1
ATOM 971 C CA . PHE A 1 128 ? 3.877 16.208 -6.334 1.00 87.19 128 PHE A CA 1
ATOM 972 C C . PHE A 1 128 ? 4.004 15.050 -7.338 1.00 87.19 128 PHE A C 1
ATOM 974 O O . PHE A 1 128 ? 4.796 15.145 -8.280 1.00 87.19 128 PHE A O 1
ATOM 981 N N . ASN A 1 129 ? 3.215 13.989 -7.128 1.00 85.25 129 ASN A N 1
ATOM 982 C CA . ASN A 1 129 ? 3.185 12.783 -7.961 1.00 85.25 129 ASN A CA 1
ATOM 983 C C . ASN A 1 129 ? 4.576 12.127 -8.139 1.00 85.25 129 ASN A C 1
ATOM 985 O O . ASN A 1 129 ? 4.978 11.715 -9.230 1.00 85.25 129 ASN A O 1
ATOM 989 N N . HIS A 1 130 ? 5.366 12.136 -7.062 1.00 91.25 130 HIS A N 1
ATOM 990 C CA . HIS A 1 130 ? 6.693 11.533 -6.999 1.00 91.25 130 HIS A CA 1
ATOM 991 C C . HIS A 1 130 ? 6.891 10.880 -5.621 1.00 91.25 130 HIS A C 1
ATOM 993 O O . HIS A 1 130 ? 7.548 11.474 -4.751 1.00 91.25 130 HIS A O 1
ATOM 999 N N . PRO A 1 131 ? 6.328 9.679 -5.402 1.00 93.44 131 PRO A N 1
ATOM 1000 C CA . PRO A 1 131 ? 6.493 8.952 -4.154 1.00 93.44 131 PRO A CA 1
ATOM 1001 C C . PRO A 1 131 ? 7.930 8.515 -3.896 1.00 93.44 131 PRO A C 1
ATOM 1003 O O . PRO A 1 131 ? 8.749 8.324 -4.801 1.00 93.44 131 PRO A O 1
ATOM 1006 N N . VAL A 1 132 ? 8.219 8.289 -2.619 1.00 94.38 132 VAL A N 1
ATOM 1007 C CA . VAL A 1 132 ? 9.326 7.434 -2.201 1.00 94.38 132 VAL A CA 1
ATOM 1008 C C . VAL A 1 132 ? 9.008 6.014 -2.670 1.00 94.38 132 VAL A C 1
ATOM 1010 O O . VAL A 1 132 ? 8.004 5.435 -2.277 1.00 94.38 132 VAL A O 1
ATOM 1013 N N . GLN A 1 133 ? 9.868 5.427 -3.495 1.00 93.38 133 GLN A N 1
ATOM 1014 C CA . GLN A 1 133 ? 9.549 4.174 -4.185 1.00 93.38 133 GLN A CA 1
ATOM 1015 C C . GLN A 1 133 ? 10.738 3.213 -4.206 1.00 93.38 133 GLN A C 1
ATOM 1017 O O . GLN A 1 133 ? 11.891 3.627 -4.358 1.00 93.38 133 GLN A O 1
ATOM 1022 N N . LEU A 1 134 ? 10.468 1.910 -4.106 1.00 91.75 134 LEU A N 1
ATOM 1023 C CA . LEU A 1 134 ? 11.465 0.878 -4.405 1.00 91.75 134 LEU A CA 1
ATOM 1024 C C . LEU A 1 134 ? 11.684 0.802 -5.912 1.00 91.75 134 LEU A C 1
ATOM 1026 O O . LEU A 1 134 ? 10.769 1.064 -6.683 1.00 91.75 134 LEU A O 1
ATOM 1030 N N . GLY A 1 135 ? 12.877 0.398 -6.348 1.00 85.69 135 GLY A N 1
ATOM 1031 C CA . GLY A 1 135 ? 13.109 0.124 -7.761 1.00 85.69 135 GLY A CA 1
ATOM 1032 C C . GLY A 1 135 ? 14.571 0.007 -8.165 1.00 85.69 135 GLY A C 1
ATOM 1033 O O . GLY A 1 135 ? 15.446 0.409 -7.405 1.00 85.69 135 GLY A O 1
ATOM 1034 N N . PRO A 1 136 ? 14.855 -0.473 -9.391 1.00 77.06 136 PRO A N 1
ATOM 1035 C CA . PRO A 1 136 ? 16.221 -0.709 -9.873 1.00 77.06 136 PRO A CA 1
ATOM 1036 C C . PRO A 1 136 ? 17.123 0.532 -9.872 1.00 77.06 136 PRO A C 1
ATOM 1038 O O . PRO A 1 136 ? 18.342 0.416 -9.802 1.00 77.06 136 PRO A O 1
ATOM 1041 N N . HIS A 1 137 ? 16.523 1.718 -9.978 1.00 80.06 137 HIS A N 1
ATOM 1042 C CA . HIS A 1 137 ? 17.224 3.003 -9.992 1.00 80.06 137 HIS A CA 1
ATOM 1043 C C . HIS A 1 137 ? 16.969 3.837 -8.732 1.00 80.06 137 HIS A C 1
ATOM 1045 O O . HIS A 1 137 ? 17.419 4.979 -8.654 1.00 80.06 137 HIS A O 1
ATOM 1051 N N . SER A 1 138 ? 16.249 3.279 -7.758 1.00 85.56 138 SER A N 1
ATOM 1052 C CA . SER A 1 138 ? 16.014 3.931 -6.479 1.00 85.56 138 SER A CA 1
ATOM 1053 C C . SER A 1 138 ? 17.131 3.587 -5.499 1.00 85.56 138 SER A C 1
ATOM 1055 O O . SER A 1 138 ? 17.627 2.462 -5.475 1.00 85.56 138 SER A O 1
ATOM 1057 N N . LYS A 1 139 ? 17.528 4.563 -4.678 1.00 91.00 139 LYS A N 1
ATOM 1058 C CA . LYS A 1 139 ? 18.399 4.317 -3.515 1.00 91.00 139 LYS A CA 1
ATOM 1059 C C . LYS A 1 139 ? 17.602 3.855 -2.294 1.00 91.00 139 LYS A C 1
ATOM 1061 O O . LYS A 1 139 ? 18.208 3.434 -1.315 1.00 91.00 139 LYS A O 1
ATOM 1066 N N . THR A 1 140 ? 16.277 3.950 -2.363 1.00 92.56 140 THR A N 1
ATOM 1067 C CA . THR A 1 140 ? 15.352 3.568 -1.304 1.00 92.56 140 THR A CA 1
ATOM 1068 C C . THR A 1 140 ? 15.416 2.068 -1.058 1.00 92.56 140 THR A C 1
ATOM 1070 O O . THR A 1 140 ? 15.354 1.251 -1.980 1.00 92.56 140 THR A O 1
ATOM 1073 N N . THR A 1 141 ? 15.498 1.705 0.212 1.00 90.75 141 THR A N 1
ATOM 1074 C CA . THR A 1 141 ? 15.543 0.333 0.701 1.00 90.75 141 THR A CA 1
ATOM 1075 C C . THR A 1 141 ? 14.472 0.133 1.769 1.00 90.75 141 THR A C 1
ATOM 1077 O O . THR A 1 141 ? 14.263 1.027 2.590 1.00 90.75 141 THR A O 1
ATOM 1080 N N . PRO A 1 142 ? 13.830 -1.047 1.845 1.00 88.31 142 PRO A N 1
ATOM 1081 C CA . PRO A 1 142 ? 12.825 -1.292 2.877 1.00 88.31 142 PRO A CA 1
ATOM 1082 C C . PRO A 1 142 ? 13.356 -1.096 4.303 1.00 88.31 142 PRO A C 1
ATOM 1084 O O . PRO A 1 142 ? 12.632 -0.619 5.161 1.00 88.31 142 PRO A O 1
ATOM 1087 N N . LEU A 1 143 ? 14.623 -1.440 4.562 1.00 89.06 143 LEU A N 1
ATOM 1088 C CA . LEU A 1 143 ? 15.191 -1.391 5.911 1.00 89.06 143 LEU A CA 1
ATOM 1089 C C . LEU A 1 143 ? 15.448 0.035 6.417 1.00 89.06 143 LEU A C 1
ATOM 1091 O O . LEU A 1 143 ? 15.281 0.285 7.606 1.00 89.06 143 LEU A O 1
ATOM 1095 N N . ASN A 1 144 ? 15.887 0.942 5.543 1.00 91.50 144 ASN A N 1
ATOM 1096 C CA . ASN A 1 144 ? 16.290 2.288 5.959 1.00 91.50 144 ASN A CA 1
ATOM 1097 C C . ASN A 1 144 ? 15.190 3.327 5.750 1.00 91.50 144 ASN A C 1
ATOM 1099 O O . ASN A 1 144 ? 15.165 4.328 6.460 1.00 91.50 144 ASN A O 1
ATOM 1103 N N . ASP A 1 145 ? 14.313 3.105 4.770 1.00 94.94 145 ASP A N 1
ATOM 1104 C CA . ASP A 1 145 ? 13.408 4.144 4.292 1.00 94.94 145 ASP A CA 1
ATOM 1105 C C . ASP A 1 145 ? 11.939 3.842 4.583 1.00 94.94 145 ASP A C 1
ATOM 1107 O O . ASP A 1 145 ? 11.142 4.773 4.579 1.00 94.94 145 ASP A O 1
ATOM 1111 N N . ALA A 1 146 ? 11.556 2.585 4.849 1.00 95.25 146 ALA A N 1
ATOM 1112 C CA . ALA A 1 146 ? 10.171 2.284 5.202 1.00 95.25 146 ALA A CA 1
ATOM 1113 C C . ALA A 1 146 ? 9.820 2.888 6.565 1.00 95.25 146 ALA A C 1
ATOM 1115 O O . ALA A 1 146 ? 10.566 2.766 7.539 1.00 95.25 146 ALA A O 1
ATOM 1116 N N . ARG A 1 147 ? 8.642 3.501 6.648 1.00 96.69 147 ARG A N 1
ATOM 1117 C CA . ARG A 1 147 ? 8.095 4.038 7.885 1.00 96.69 147 ARG A CA 1
ATOM 1118 C C . ARG A 1 147 ? 7.366 2.932 8.653 1.00 96.69 147 ARG A C 1
ATOM 1120 O O . ARG A 1 147 ? 6.376 2.395 8.147 1.00 96.69 147 ARG A O 1
ATOM 1127 N N . PRO A 1 148 ? 7.824 2.577 9.866 1.00 95.75 148 PRO A N 1
ATOM 1128 C CA . PRO A 1 148 ? 7.134 1.594 10.679 1.00 95.75 148 PRO A CA 1
ATOM 1129 C C . PRO A 1 148 ? 5.928 2.226 11.377 1.00 95.75 148 PRO A C 1
ATOM 1131 O O . PRO A 1 148 ? 6.038 3.293 11.984 1.00 95.75 148 PRO A O 1
ATOM 1134 N N . TYR A 1 149 ? 4.799 1.523 11.369 1.00 95.12 149 TYR A N 1
ATOM 1135 C CA . TYR A 1 149 ? 3.681 1.802 12.265 1.00 95.12 149 TYR A CA 1
ATOM 1136 C C . TYR A 1 149 ? 3.386 0.588 13.136 1.00 95.12 149 TYR A C 1
ATOM 1138 O O . TYR A 1 149 ? 3.476 -0.557 12.697 1.00 95.12 149 TYR A O 1
ATOM 1146 N N . SER A 1 150 ? 2.990 0.859 14.377 1.00 95.31 150 SER A N 1
ATOM 1147 C CA . SER A 1 150 ? 2.459 -0.146 15.287 1.00 95.31 150 SER A CA 1
ATOM 1148 C C . SER A 1 150 ? 1.097 0.326 15.771 1.00 95.31 150 SER A C 1
ATOM 1150 O O . SER A 1 150 ? 1.008 1.135 16.698 1.00 95.31 150 SER A O 1
ATOM 1152 N N . ILE A 1 151 ? 0.047 -0.130 15.097 1.00 94.44 151 ILE A N 1
ATOM 1153 C CA . ILE A 1 151 ? -1.300 0.423 15.231 1.00 94.44 151 ILE A CA 1
ATOM 1154 C C . ILE A 1 151 ? -2.075 -0.405 16.253 1.00 94.44 151 ILE A C 1
ATOM 1156 O O . ILE A 1 151 ? -2.233 -1.609 16.040 1.00 94.44 151 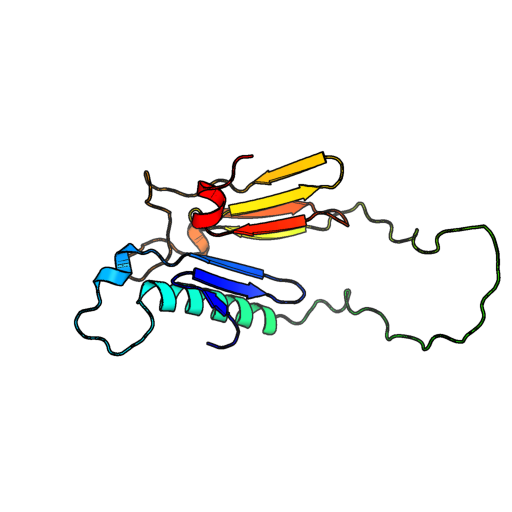ILE A O 1
ATOM 1160 N N . PRO A 1 152 ? -2.549 0.193 17.358 1.00 94.06 152 PRO A N 1
ATOM 1161 C CA . PRO A 1 152 ? -3.418 -0.505 18.293 1.00 94.06 152 PRO A CA 1
ATOM 1162 C C . PRO A 1 152 ? -4.771 -0.773 17.633 1.00 94.06 152 PRO A C 1
ATOM 1164 O O . PRO A 1 152 ? -5.400 0.143 17.097 1.00 94.06 152 PRO A O 1
ATOM 1167 N N . VAL A 1 153 ? -5.225 -2.021 17.697 1.00 93.62 153 VAL A N 1
ATOM 1168 C CA . VAL A 1 153 ? -6.499 -2.447 17.108 1.00 93.62 153 VAL A CA 1
ATOM 1169 C C . VAL A 1 153 ? -7.423 -3.023 18.171 1.00 93.62 153 VAL A C 1
ATOM 1171 O O . VAL A 1 153 ? -6.975 -3.605 19.159 1.00 93.62 153 VAL A O 1
ATOM 1174 N N . ARG A 1 154 ? -8.724 -2.848 17.957 1.00 92.50 154 ARG A N 1
ATOM 1175 C CA . ARG A 1 154 ? -9.800 -3.453 18.748 1.00 92.50 154 ARG A CA 1
ATOM 1176 C C . ARG A 1 154 ? -10.602 -4.405 17.873 1.00 92.50 154 ARG A C 1
ATOM 1178 O O . ARG A 1 154 ? -10.587 -4.274 16.645 1.00 92.50 154 ARG A O 1
ATOM 1185 N N . ARG A 1 155 ? -11.341 -5.337 18.480 1.00 91.69 155 ARG A N 1
ATOM 1186 C CA . ARG A 1 155 ? -12.329 -6.113 17.727 1.00 91.69 155 ARG A CA 1
ATOM 1187 C C . ARG A 1 155 ? -13.283 -5.171 16.999 1.00 91.69 155 ARG A C 1
ATOM 1189 O O . ARG A 1 155 ? -13.688 -4.139 17.530 1.00 91.69 155 ARG A O 1
ATOM 1196 N N . HIS A 1 156 ? -13.616 -5.558 15.773 1.00 94.38 156 HIS A N 1
ATOM 1197 C CA . HIS A 1 156 ? -14.439 -4.799 14.832 1.00 94.38 156 HIS A CA 1
ATOM 1198 C C . HIS A 1 156 ? -13.798 -3.531 14.245 1.00 94.38 156 HIS A C 1
ATOM 1200 O O . HIS A 1 156 ? -14.459 -2.868 13.445 1.00 94.38 156 HIS A O 1
ATOM 1206 N N . ASP A 1 157 ? -12.538 -3.202 14.558 1.00 95.56 157 ASP A N 1
ATOM 1207 C CA . ASP A 1 157 ? -11.808 -2.225 13.745 1.00 95.56 157 ASP A CA 1
ATOM 1208 C C . ASP A 1 157 ? -11.672 -2.755 12.305 1.00 95.56 157 ASP A C 1
ATOM 1210 O O . ASP A 1 157 ? -11.401 -3.937 12.075 1.00 95.56 157 ASP A O 1
ATOM 1214 N N . VAL A 1 158 ? -11.847 -1.867 11.328 1.00 95.94 158 VAL A N 1
ATOM 1215 C CA . VAL A 1 158 ? -11.696 -2.164 9.901 1.00 95.94 158 VAL A CA 1
ATOM 1216 C C . VAL A 1 158 ? -10.424 -1.500 9.403 1.00 95.94 158 VAL A C 1
ATOM 1218 O O . VAL A 1 158 ? -10.288 -0.279 9.475 1.00 95.94 158 VAL A O 1
ATOM 1221 N N . LEU A 1 159 ? -9.499 -2.305 8.884 1.00 96.12 159 LEU A N 1
ATOM 1222 C CA . LEU A 1 159 ? -8.285 -1.822 8.234 1.00 96.12 159 LEU A CA 1
ATOM 1223 C C . LEU A 1 159 ? -8.459 -1.855 6.718 1.00 96.12 159 LEU A C 1
ATOM 1225 O O . LEU A 1 159 ? -8.867 -2.873 6.159 1.00 96.12 159 LEU A O 1
ATOM 1229 N N . VAL A 1 160 ? -8.121 -0.751 6.060 1.00 96.25 160 VAL A N 1
ATOM 1230 C CA . VAL A 1 160 ? -8.165 -0.621 4.601 1.00 96.25 160 VAL A CA 1
ATOM 1231 C C . VAL A 1 160 ? -6.772 -0.267 4.108 1.00 96.25 160 VAL A C 1
ATOM 1233 O O . VAL A 1 160 ? -6.237 0.770 4.486 1.00 96.25 160 VAL A O 1
ATOM 1236 N N . LEU A 1 161 ? -6.198 -1.122 3.262 1.00 96.81 161 LEU A N 1
ATOM 1237 C CA . LEU A 1 161 ? -5.008 -0.809 2.473 1.00 96.81 161 LEU A CA 1
ATOM 1238 C C . LEU A 1 161 ? -5.431 -0.443 1.054 1.00 96.81 161 LEU A C 1
ATOM 1240 O O . LEU A 1 161 ? -6.245 -1.148 0.457 1.00 96.81 161 LEU A O 1
ATOM 1244 N N . ALA A 1 162 ? -4.860 0.628 0.524 1.00 95.69 162 ALA A N 1
ATOM 1245 C CA . ALA A 1 162 ? -5.232 1.196 -0.762 1.00 95.69 162 ALA A CA 1
ATOM 1246 C C . ALA A 1 162 ? -4.002 1.727 -1.515 1.00 95.69 162 ALA A C 1
ATOM 1248 O O . ALA A 1 162 ? -3.065 2.210 -0.881 1.00 95.69 162 ALA A O 1
ATOM 1249 N N . SER A 1 163 ? -4.010 1.638 -2.847 1.00 96.38 163 SER A N 1
ATOM 1250 C CA . SER A 1 163 ? -3.108 2.419 -3.706 1.00 96.38 163 SER A CA 1
ATOM 1251 C C . SER A 1 163 ? -3.569 3.875 -3.809 1.00 96.38 163 SER A C 1
ATOM 1253 O O . SER A 1 163 ? -4.685 4.209 -3.380 1.00 96.38 163 SER A O 1
ATOM 1255 N N . ASP A 1 164 ? -2.713 4.730 -4.373 1.00 92.94 164 ASP A N 1
ATOM 1256 C CA . ASP A 1 164 ? -2.982 6.164 -4.513 1.00 92.94 164 ASP A CA 1
ATOM 1257 C C . ASP A 1 164 ? -4.245 6.430 -5.356 1.00 92.94 164 ASP A C 1
ATOM 1259 O O . ASP A 1 164 ? -5.047 7.306 -5.041 1.00 92.94 164 ASP A O 1
ATOM 1263 N N . GLY A 1 165 ? -4.535 5.557 -6.327 1.00 93.12 165 GLY A N 1
ATOM 1264 C CA . GLY A 1 165 ? -5.716 5.630 -7.179 1.00 93.12 165 GLY A CA 1
ATOM 1265 C C . GLY A 1 165 ? -7.041 5.596 -6.413 1.00 93.12 165 GLY A C 1
ATOM 1266 O O . GLY A 1 165 ? -8.056 6.065 -6.930 1.00 93.12 165 GLY A O 1
ATOM 1267 N N . VAL A 1 166 ? -7.059 5.087 -5.178 1.00 93.00 166 VAL A N 1
ATOM 1268 C CA . VAL A 1 166 ? -8.219 5.187 -4.282 1.00 93.00 166 VAL A CA 1
ATOM 1269 C C . VAL A 1 166 ? -8.119 6.426 -3.394 1.00 93.00 166 VAL A C 1
ATOM 1271 O O . VAL A 1 166 ? -9.094 7.173 -3.307 1.00 93.00 166 VAL A O 1
ATOM 1274 N N . SER A 1 167 ? -6.976 6.654 -2.739 1.00 90.75 167 SER A N 1
ATOM 1275 C CA . SER A 1 167 ? -6.828 7.751 -1.772 1.00 90.75 167 SER A CA 1
ATOM 1276 C C . SER A 1 167 ? -6.878 9.141 -2.401 1.00 90.75 167 SER A C 1
ATOM 1278 O O . SER A 1 167 ? -7.336 10.067 -1.743 1.00 90.75 167 SER A O 1
ATOM 1280 N N . ASP A 1 168 ? -6.501 9.285 -3.671 1.00 90.44 168 ASP A N 1
ATOM 1281 C CA . ASP A 1 168 ? -6.591 10.545 -4.419 1.00 90.44 168 ASP A CA 1
ATOM 1282 C C . ASP A 1 168 ? -8.031 10.903 -4.815 1.00 90.44 168 ASP A C 1
ATOM 1284 O O . ASP A 1 168 ? -8.328 12.050 -5.154 1.00 90.44 168 ASP A O 1
ATOM 1288 N N . ASN A 1 169 ? -8.936 9.917 -4.809 1.00 91.19 169 ASN A N 1
ATOM 1289 C CA . ASN A 1 169 ? -10.303 10.051 -5.319 1.00 91.19 169 ASN A CA 1
ATOM 1290 C C . ASN A 1 169 ? -11.382 9.967 -4.228 1.00 91.19 169 ASN A C 1
ATOM 1292 O O . ASN A 1 169 ? -12.568 10.149 -4.525 1.00 91.19 169 ASN A O 1
ATOM 1296 N N . LEU A 1 170 ? -10.998 9.689 -2.982 1.00 82.88 170 LEU A N 1
ATOM 1297 C CA . LEU A 1 170 ? -11.891 9.648 -1.828 1.00 82.88 170 LEU A CA 1
ATOM 1298 C C . LEU A 1 170 ? -11.531 10.760 -0.842 1.00 82.88 170 LEU A C 1
ATOM 1300 O O . LEU A 1 170 ? -10.363 11.064 -0.634 1.00 82.88 170 LEU A O 1
ATOM 1304 N N . TRP A 1 171 ? -12.559 11.354 -0.241 1.00 73.75 171 TRP A N 1
ATOM 1305 C CA . TRP A 1 171 ? -12.429 12.449 0.719 1.00 73.75 171 TRP A CA 1
ATOM 1306 C C . TRP A 1 171 ? -12.734 11.931 2.125 1.00 73.75 171 TRP A C 1
ATOM 1308 O O . TRP A 1 171 ? -13.659 11.129 2.286 1.00 73.75 171 TRP A O 1
ATOM 1318 N N . ASP A 1 172 ? -11.961 12.404 3.100 1.00 62.19 172 ASP A N 1
ATOM 1319 C CA . ASP A 1 172 ? -12.065 12.044 4.520 1.00 62.19 172 ASP A CA 1
ATOM 1320 C C . ASP A 1 172 ? -13.279 12.686 5.220 1.00 62.19 172 ASP A C 1
ATOM 1322 O O . ASP A 1 172 ? -13.613 13.857 4.908 1.00 62.19 172 ASP A O 1
#

Organism: NCBI:txid1314777